Protein AF-A0AAV9WBD2-F1 (afdb_monomer_lite)

Foldseek 3Di:
DDPVLVVLLVVLVVCLVVLAQDQDDDDDPVPNLVRLVVSLVSLVVSCVSNDPVCQQVSLVSSLVRYPDPVLSVVVCVVCVPHDRGSVVSSVSVVVVSVVVVVVVVVVVVVVVVPPD

Sequence (116 aa):
MTLPDADRKLAAIKRLSTLAYNSPGLGHAGDRSYGIPNYLSQAEGILEVLGSEYDESVALAVVRGLARTELKECIAAIMWDKEWKFETIKNILMATIRRNVDFNLKFNQEVWVYST

Structure (mmCIF, N/CA/C/O backbone):
data_AF-A0AAV9WBD2-F1
#
_entry.id   AF-A0AAV9WBD2-F1
#
loop_
_atom_site.group_PDB
_atom_site.id
_atom_site.type_symbol
_atom_site.label_atom_id
_atom_site.label_alt_id
_atom_site.label_comp_id
_atom_site.label_asym_id
_atom_site.label_entity_id
_atom_site.label_seq_id
_atom_site.pdbx_PDB_ins_code
_atom_site.Cartn_x
_atom_site.Cartn_y
_atom_site.Cartn_z
_atom_site.occupancy
_a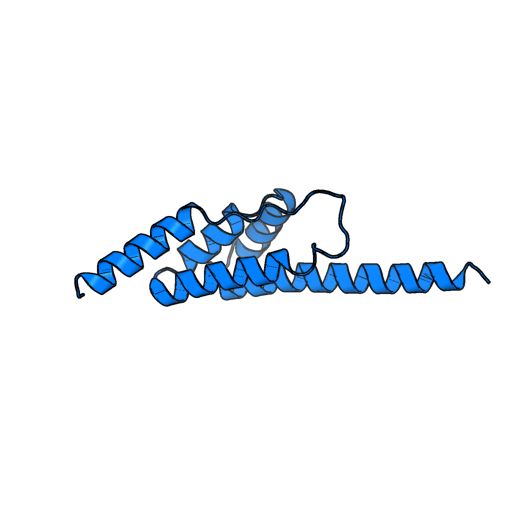tom_site.B_iso_or_equiv
_atom_site.auth_seq_id
_atom_site.auth_comp_id
_atom_site.auth_asym_id
_atom_site.auth_atom_id
_atom_site.pdbx_PDB_model_num
ATOM 1 N N . MET A 1 1 ? -16.671 5.790 19.270 1.00 58.12 1 MET A N 1
ATOM 2 C CA . MET A 1 1 ? -15.492 6.441 18.666 1.00 58.12 1 MET A CA 1
ATOM 3 C C . MET A 1 1 ? -15.203 7.700 19.463 1.00 58.12 1 MET A C 1
ATOM 5 O O . MET A 1 1 ? -16.131 8.469 19.686 1.00 58.12 1 MET A O 1
ATOM 9 N N . THR A 1 2 ? -13.995 7.866 19.993 1.00 69.88 2 THR A N 1
ATOM 10 C CA . THR A 1 2 ? -13.627 9.069 20.757 1.00 69.88 2 THR A CA 1
ATOM 11 C C . THR A 1 2 ? -13.129 10.152 19.792 1.00 69.88 2 THR A C 1
ATOM 13 O O . THR A 1 2 ? -12.606 9.831 18.728 1.00 69.88 2 THR A O 1
ATOM 16 N N . LEU A 1 3 ? -13.286 11.435 20.136 1.00 65.31 3 LEU A N 1
ATOM 17 C CA . LEU A 1 3 ? -12.795 12.560 19.316 1.00 65.31 3 LEU A CA 1
ATOM 18 C C . LEU A 1 3 ? -11.320 12.398 18.864 1.00 65.31 3 LEU A C 1
ATOM 20 O O . LEU A 1 3 ? -11.055 12.572 17.676 1.00 65.31 3 LEU A O 1
ATOM 24 N N . PRO A 1 4 ? -10.382 11.946 19.727 1.00 77.44 4 PRO A N 1
ATOM 25 C CA . PRO A 1 4 ? -8.992 11.712 19.323 1.00 77.44 4 PRO A CA 1
ATOM 26 C C . PRO A 1 4 ? -8.804 10.590 18.290 1.00 77.44 4 PRO A C 1
ATOM 28 O O . PRO A 1 4 ? -7.818 10.589 17.557 1.00 77.44 4 PRO A O 1
ATOM 31 N N . ASP A 1 5 ? -9.714 9.616 18.245 1.00 80.06 5 ASP A N 1
ATOM 32 C CA . ASP A 1 5 ? -9.674 8.508 17.286 1.00 80.06 5 ASP A CA 1
ATOM 33 C C . ASP A 1 5 ? -10.150 8.961 15.896 1.00 80.06 5 ASP A C 1
ATOM 35 O O . ASP A 1 5 ? -9.519 8.666 14.881 1.00 80.06 5 ASP A O 1
ATOM 39 N N . ALA A 1 6 ? -11.202 9.784 15.855 1.00 81.94 6 ALA A N 1
ATOM 40 C CA . ALA A 1 6 ? -11.688 10.395 14.620 1.00 81.94 6 ALA A CA 1
ATOM 41 C C . ALA A 1 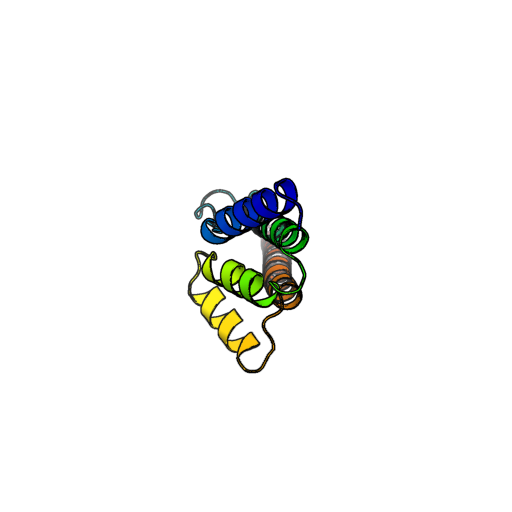6 ? -10.624 11.298 13.965 1.00 81.94 6 ALA A C 1
ATOM 43 O O . ALA A 1 6 ? -10.408 11.214 12.754 1.00 81.94 6 ALA A O 1
ATOM 44 N N . ASP A 1 7 ? -9.898 12.091 14.759 1.00 86.62 7 ASP A N 1
ATOM 45 C CA . ASP A 1 7 ? -8.810 12.943 14.261 1.00 86.62 7 ASP A CA 1
ATOM 46 C C . ASP A 1 7 ? -7.642 12.128 13.686 1.00 86.62 7 ASP A C 1
ATOM 48 O O . ASP A 1 7 ? -7.067 12.490 12.653 1.00 86.62 7 ASP A O 1
ATOM 52 N N . ARG A 1 8 ? -7.308 10.989 14.309 1.00 85.62 8 ARG A N 1
ATOM 53 C CA . ARG A 1 8 ? -6.275 10.069 13.806 1.00 85.62 8 ARG A CA 1
ATOM 54 C C . ARG A 1 8 ? -6.678 9.438 12.480 1.00 85.62 8 ARG A C 1
ATOM 56 O O . ARG A 1 8 ? -5.872 9.450 11.547 1.00 85.62 8 ARG A O 1
ATOM 63 N N . LYS A 1 9 ? -7.917 8.949 12.362 1.00 86.69 9 LYS A N 1
ATOM 64 C CA . LYS A 1 9 ? -8.423 8.403 11.094 1.00 86.69 9 LYS A CA 1
ATOM 65 C C . LYS A 1 9 ? -8.461 9.472 10.002 1.00 86.69 9 LYS A C 1
ATOM 67 O O . LYS A 1 9 ? -8.018 9.217 8.886 1.00 86.69 9 LYS A O 1
ATOM 72 N N . LEU A 1 10 ? -8.881 10.698 10.319 1.00 86.94 10 LEU A N 1
ATOM 73 C CA . LEU A 1 10 ? -8.863 11.810 9.364 1.00 86.94 10 LEU A CA 1
ATOM 74 C C . LEU A 1 10 ? -7.439 12.141 8.888 1.00 86.94 10 LEU A C 1
ATOM 76 O O . LEU A 1 10 ? -7.214 12.360 7.696 1.00 86.94 10 LEU A O 1
ATOM 80 N N . ALA A 1 11 ? -6.464 12.157 9.799 1.00 87.25 11 ALA A N 1
ATOM 81 C CA . ALA A 1 11 ? -5.061 12.352 9.448 1.00 87.25 11 ALA A CA 1
ATOM 82 C C . ALA A 1 11 ? -4.530 11.220 8.551 1.00 87.25 11 ALA A C 1
ATOM 84 O O . ALA A 1 11 ? -3.804 11.489 7.593 1.00 87.25 11 ALA A O 1
ATOM 85 N N . ALA A 1 12 ? -4.921 9.972 8.817 1.00 85.62 12 ALA A N 1
ATOM 86 C CA . ALA A 1 12 ? -4.558 8.820 7.997 1.00 85.62 12 ALA A CA 1
ATOM 87 C C . ALA A 1 12 ? -5.171 8.892 6.585 1.00 85.62 12 ALA A C 1
ATOM 89 O O . ALA A 1 12 ? -4.453 8.684 5.610 1.00 85.62 12 ALA A O 1
ATOM 90 N N . ILE A 1 13 ? -6.437 9.306 6.448 1.00 88.06 13 ILE A N 1
ATOM 91 C CA . ILE A 1 13 ? -7.076 9.554 5.140 1.00 88.06 13 ILE A CA 1
ATOM 92 C C . ILE A 1 13 ? -6.322 10.641 4.361 1.00 88.06 13 ILE A C 1
ATOM 94 O O . ILE A 1 13 ? -6.047 10.480 3.171 1.00 88.06 13 ILE A O 1
ATOM 98 N N . LYS A 1 14 ? -5.937 11.742 5.022 1.00 86.25 14 LYS A N 1
ATOM 99 C CA . LYS A 1 14 ? -5.134 12.796 4.381 1.00 86.25 14 LYS A CA 1
ATOM 100 C C . LYS A 1 14 ? -3.798 12.249 3.881 1.00 86.25 14 LYS A C 1
ATOM 102 O O . LYS A 1 14 ? -3.457 12.480 2.724 1.00 86.25 14 LYS A O 1
ATOM 107 N N . ARG A 1 15 ? -3.084 11.478 4.708 1.00 85.69 15 ARG A N 1
ATOM 108 C CA . ARG A 1 15 ? -1.822 10.827 4.316 1.00 85.69 15 ARG A CA 1
ATOM 109 C C . ARG A 1 15 ? -2.008 9.892 3.125 1.00 85.69 15 ARG A C 1
ATOM 111 O O . ARG A 1 15 ? -1.198 9.941 2.204 1.00 85.69 15 ARG A O 1
ATOM 118 N N . LEU A 1 16 ? -3.094 9.117 3.109 1.00 85.12 16 LEU A N 1
ATOM 119 C CA . LEU A 1 16 ? -3.439 8.226 2.003 1.00 85.12 16 LEU A CA 1
ATOM 120 C C . LEU A 1 16 ? -3.638 8.992 0.692 1.00 85.12 16 LEU A C 1
ATOM 122 O O . LEU A 1 16 ? -3.121 8.587 -0.343 1.00 85.12 16 LEU A O 1
ATOM 126 N N . SER A 1 17 ? -4.335 10.132 0.736 1.00 82.88 17 SER A N 1
ATOM 127 C CA . SER A 1 17 ? -4.578 10.963 -0.453 1.00 82.88 17 SER A CA 1
ATOM 128 C C . SER A 1 17 ? -3.302 11.559 -1.058 1.00 82.88 17 SER A C 1
ATOM 130 O O . SER A 1 17 ? -3.249 11.829 -2.256 1.00 82.88 17 SER A O 1
ATOM 132 N N . THR A 1 18 ? -2.266 11.735 -0.235 1.00 83.25 18 THR A N 1
ATOM 133 C CA . THR A 1 18 ? -0.955 12.265 -0.632 1.00 83.25 18 THR A CA 1
ATOM 134 C C . THR A 1 18 ? 0.091 11.174 -0.864 1.00 83.25 18 THR A C 1
ATOM 136 O O . THR A 1 18 ? 1.245 11.489 -1.148 1.00 83.25 18 THR A O 1
ATOM 139 N N . LEU A 1 19 ? -0.280 9.899 -0.711 1.00 83.12 19 LEU A N 1
ATOM 140 C CA . LEU A 1 19 ? 0.639 8.773 -0.800 1.00 83.12 19 LEU A CA 1
ATOM 141 C C . LEU A 1 19 ? 1.114 8.604 -2.250 1.00 83.12 19 LEU A C 1
ATOM 143 O O . LEU A 1 19 ? 0.385 8.115 -3.112 1.00 83.12 19 LEU A O 1
ATOM 147 N N . ALA A 1 20 ? 2.358 8.991 -2.518 1.00 78.50 20 ALA A N 1
ATOM 148 C CA . ALA A 1 20 ? 2.965 8.907 -3.840 1.00 78.50 20 ALA A CA 1
ATOM 149 C C . ALA A 1 20 ? 4.375 8.317 -3.758 1.00 78.50 20 ALA A C 1
ATOM 151 O O . ALA A 1 20 ? 5.174 8.685 -2.898 1.00 78.50 20 ALA A O 1
ATOM 152 N N . TYR A 1 21 ? 4.686 7.415 -4.686 1.00 75.00 21 TYR A N 1
ATOM 153 C CA . TYR A 1 21 ? 6.019 6.874 -4.895 1.00 75.00 21 TYR A CA 1
ATOM 154 C C . TYR A 1 21 ? 6.655 7.535 -6.118 1.00 75.00 21 TYR A C 1
ATOM 156 O O . TYR A 1 21 ? 6.483 7.101 -7.263 1.00 75.00 21 TYR A O 1
ATOM 164 N N . ASN A 1 22 ? 7.435 8.580 -5.851 1.00 64.50 22 ASN A N 1
ATOM 165 C CA . ASN A 1 22 ? 8.286 9.221 -6.843 1.00 64.50 22 ASN A CA 1
ATOM 166 C C . ASN A 1 22 ? 9.647 8.523 -6.824 1.00 64.50 22 ASN A C 1
ATOM 168 O O . ASN A 1 22 ? 10.460 8.746 -5.929 1.00 64.50 22 ASN A O 1
ATOM 172 N N . SER A 1 23 ? 9.886 7.636 -7.792 1.00 53.25 23 SER A N 1
ATOM 173 C CA . SER A 1 23 ? 11.205 7.025 -7.967 1.00 53.25 23 SER A CA 1
ATOM 174 C C . SER A 1 23 ? 12.223 8.139 -8.255 1.00 53.25 23 SER A C 1
ATOM 176 O O . SER A 1 23 ? 11.998 8.900 -9.202 1.00 53.25 23 SER A O 1
ATOM 178 N N . PRO A 1 24 ? 13.319 8.275 -7.481 1.00 49.41 24 PRO A N 1
ATOM 179 C CA . PRO A 1 24 ? 14.381 9.198 -7.850 1.00 49.41 24 PRO A CA 1
ATOM 180 C C . PRO A 1 24 ? 14.905 8.792 -9.231 1.00 49.41 24 PRO A C 1
ATOM 182 O O . PRO A 1 24 ? 15.117 7.606 -9.507 1.00 49.41 24 PRO A O 1
ATOM 185 N N . GLY A 1 25 ? 15.032 9.781 -10.119 1.00 39.44 25 GLY A N 1
ATOM 186 C CA . GLY A 1 25 ? 15.413 9.592 -11.515 1.00 39.44 25 GLY A CA 1
ATOM 187 C C . GLY A 1 25 ? 16.706 8.790 -11.695 1.00 39.44 25 GLY A C 1
ATOM 188 O O . GLY A 1 25 ? 17.464 8.540 -10.755 1.00 39.44 25 GLY A O 1
ATOM 189 N N . LEU A 1 26 ? 16.949 8.364 -12.937 1.00 38.69 26 LEU A N 1
ATOM 190 C CA . LEU A 1 26 ? 18.139 7.630 -13.374 1.00 38.69 26 LEU A CA 1
ATOM 191 C C . LEU A 1 26 ? 19.437 8.393 -13.030 1.00 38.69 26 LEU A C 1
ATOM 193 O O . LEU A 1 26 ? 19.978 9.100 -13.866 1.00 38.69 26 LEU A O 1
ATOM 197 N N . GLY A 1 27 ? 19.930 8.264 -11.796 1.00 34.50 27 GLY A N 1
ATOM 198 C CA . GLY A 1 27 ? 21.153 8.942 -11.361 1.00 34.50 27 GLY A CA 1
ATOM 199 C C . GLY A 1 27 ? 21.842 8.327 -10.145 1.00 34.50 27 GLY A C 1
ATOM 200 O O . GLY A 1 27 ? 23.067 8.357 -10.087 1.00 34.50 27 GLY A O 1
ATOM 201 N N . HIS A 1 28 ? 21.121 7.712 -9.198 1.00 38.12 28 HIS A N 1
ATOM 202 C CA . HIS A 1 28 ? 21.734 7.147 -7.984 1.00 38.12 28 HIS A CA 1
ATOM 203 C C . HIS A 1 28 ? 21.337 5.679 -7.774 1.00 38.12 28 HIS A C 1
ATOM 205 O O . HIS A 1 28 ? 20.222 5.354 -7.371 1.00 38.12 28 HIS A O 1
ATOM 211 N N . ALA A 1 29 ? 22.266 4.771 -8.089 1.00 39.84 29 ALA A N 1
ATOM 212 C CA . ALA A 1 29 ? 22.083 3.320 -7.996 1.00 39.84 29 ALA A CA 1
ATOM 213 C C . ALA A 1 29 ? 21.939 2.802 -6.548 1.00 39.84 29 ALA A C 1
ATOM 215 O O . ALA A 1 29 ? 21.387 1.725 -6.349 1.00 39.84 29 ALA A O 1
ATOM 216 N N . GLY A 1 30 ? 22.373 3.573 -5.543 1.00 38.38 30 GLY A N 1
ATOM 217 C CA . GLY A 1 30 ? 22.289 3.193 -4.126 1.00 38.38 30 GLY A CA 1
ATOM 218 C C . GLY A 1 30 ? 20.907 3.363 -3.481 1.00 38.38 30 GLY A C 1
ATOM 219 O O . GLY A 1 30 ? 20.640 2.739 -2.460 1.00 38.38 30 GLY A O 1
ATOM 220 N N . ASP A 1 31 ? 20.013 4.155 -4.083 1.00 42.41 31 ASP A N 1
ATOM 221 C CA . ASP A 1 31 ? 18.785 4.636 -3.418 1.00 42.41 31 ASP A CA 1
ATOM 222 C C . ASP A 1 31 ? 17.495 3.949 -3.919 1.00 42.41 31 ASP A C 1
ATOM 224 O O . ASP A 1 31 ? 16.406 4.080 -3.360 1.00 42.41 31 ASP A O 1
ATOM 228 N N . ARG A 1 32 ? 17.601 3.149 -4.989 1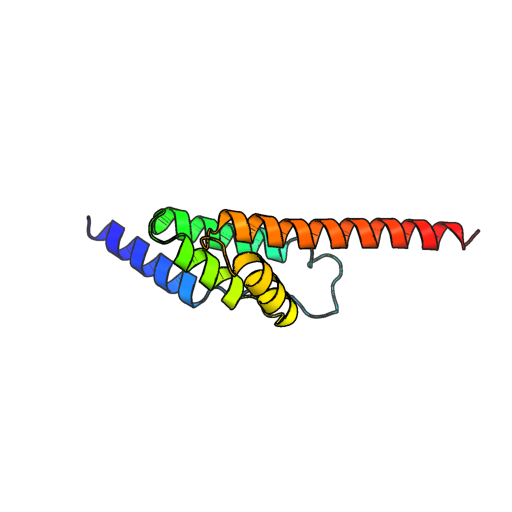.00 46.50 32 ARG A N 1
ATOM 229 C CA . ARG A 1 32 ? 16.449 2.456 -5.598 1.00 46.50 32 ARG A CA 1
ATOM 230 C C . ARG A 1 32 ? 15.920 1.298 -4.748 1.00 46.50 32 ARG A C 1
ATOM 232 O O . ARG A 1 32 ? 14.749 0.948 -4.873 1.00 46.50 32 ARG A O 1
ATOM 239 N N . SER A 1 33 ? 16.759 0.729 -3.885 1.00 48.31 33 SER A N 1
ATOM 240 C CA . SER A 1 33 ? 16.448 -0.467 -3.090 1.00 48.31 33 SER A CA 1
ATOM 241 C C . SER A 1 33 ? 15.669 -0.166 -1.803 1.00 48.31 33 SER A C 1
ATOM 243 O O . SER A 1 33 ? 15.021 -1.062 -1.269 1.00 48.31 33 SER A O 1
ATOM 245 N N . TYR A 1 34 ? 15.678 1.085 -1.328 1.00 52.25 34 TYR A N 1
ATOM 246 C CA . TYR A 1 34 ? 15.039 1.486 -0.063 1.00 52.25 34 TYR A CA 1
ATOM 247 C C . TYR A 1 34 ? 13.703 2.220 -0.242 1.00 52.25 34 TYR A C 1
ATOM 249 O O . TYR A 1 34 ? 12.904 2.289 0.691 1.00 52.25 34 TYR A O 1
ATOM 257 N N . GLY A 1 35 ? 13.413 2.722 -1.448 1.00 73.62 35 GLY A N 1
ATOM 258 C CA . GLY A 1 35 ? 12.223 3.534 -1.697 1.00 73.62 35 GLY A CA 1
ATOM 259 C C . GLY A 1 35 ? 10.898 2.771 -1.583 1.00 73.62 35 GLY A C 1
ATO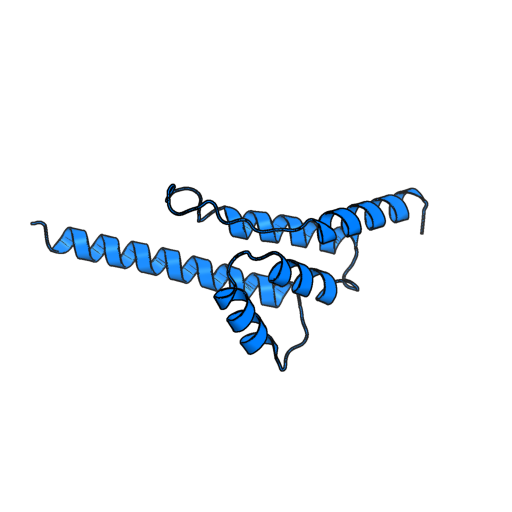M 260 O O . GLY A 1 35 ? 9.983 3.244 -0.916 1.00 73.62 35 GLY A O 1
ATOM 261 N N . ILE A 1 36 ? 10.782 1.591 -2.206 1.00 80.75 36 ILE A N 1
ATOM 262 C CA . ILE A 1 36 ? 9.528 0.816 -2.178 1.00 80.75 36 ILE A CA 1
ATOM 263 C C . ILE A 1 36 ? 9.250 0.200 -0.795 1.00 80.75 36 ILE A C 1
ATOM 265 O O . ILE A 1 36 ? 8.113 0.315 -0.347 1.00 80.75 36 ILE A O 1
ATOM 269 N N . PRO A 1 37 ? 10.220 -0.400 -0.072 1.00 85.69 37 PRO A N 1
ATOM 270 C CA . PRO A 1 37 ? 9.963 -0.893 1.282 1.00 85.69 37 PRO A CA 1
ATOM 271 C C . PRO A 1 37 ? 9.486 0.213 2.232 1.00 85.69 37 PRO A C 1
ATOM 273 O O . PRO A 1 37 ? 8.520 0.016 2.963 1.00 85.69 37 PRO A O 1
ATOM 276 N N . ASN A 1 38 ? 10.100 1.401 2.170 1.00 85.56 38 ASN A N 1
ATOM 277 C CA . ASN A 1 38 ? 9.669 2.551 2.967 1.00 85.56 38 ASN A CA 1
ATOM 278 C C . ASN A 1 38 ? 8.274 3.055 2.549 1.00 85.56 38 ASN A C 1
ATOM 280 O O . ASN A 1 38 ? 7.443 3.379 3.392 1.00 85.56 38 ASN A O 1
ATOM 284 N N . TYR A 1 39 ? 7.991 3.084 1.246 1.00 87.31 39 TYR A N 1
ATOM 285 C CA . TYR A 1 39 ? 6.673 3.434 0.715 1.00 87.31 39 TYR A CA 1
ATOM 286 C C . TYR A 1 39 ? 5.573 2.477 1.199 1.00 87.31 39 TYR A C 1
ATOM 288 O O . TYR A 1 39 ? 4.515 2.917 1.646 1.00 87.31 39 TYR A O 1
ATOM 296 N N . LEU A 1 40 ? 5.843 1.171 1.166 1.00 91.06 40 LEU A N 1
ATOM 297 C CA . LEU A 1 40 ? 4.927 0.143 1.655 1.00 91.06 40 LEU A CA 1
ATOM 298 C C . LEU A 1 40 ? 4.747 0.230 3.173 1.00 91.06 40 LEU A C 1
ATOM 300 O O . LEU A 1 40 ? 3.623 0.125 3.645 1.00 91.06 40 LEU A O 1
ATOM 304 N N . SER A 1 41 ? 5.810 0.508 3.930 1.00 91.12 41 SER A N 1
ATOM 305 C CA . SER A 1 41 ? 5.715 0.714 5.381 1.00 91.12 41 SER A CA 1
ATOM 306 C C . SER A 1 41 ? 4.830 1.915 5.745 1.00 91.12 41 SER A C 1
ATOM 308 O O . SER A 1 41 ? 4.049 1.840 6.691 1.00 91.12 41 SER A O 1
ATOM 310 N N . GLN A 1 42 ? 4.873 3.004 4.968 1.00 90.19 42 GLN A N 1
ATOM 311 C CA . GLN A 1 42 ? 3.961 4.138 5.165 1.00 90.19 42 GLN A CA 1
ATOM 312 C C . GLN A 1 42 ? 2.498 3.761 4.903 1.00 90.19 42 GLN A C 1
ATOM 314 O O . GLN A 1 42 ? 1.618 4.183 5.652 1.00 90.19 42 GLN A O 1
ATOM 319 N N . ALA A 1 43 ? 2.234 2.969 3.862 1.00 91.75 43 ALA A N 1
ATOM 320 C CA . ALA A 1 43 ? 0.892 2.474 3.563 1.00 91.75 43 ALA A CA 1
ATOM 321 C C . ALA A 1 43 ? 0.370 1.522 4.653 1.00 91.75 43 ALA A C 1
ATOM 323 O O . ALA A 1 43 ? -0.784 1.632 5.060 1.00 91.75 43 ALA A O 1
ATOM 324 N N . GLU A 1 44 ? 1.235 0.654 5.176 1.00 93.81 44 GLU A N 1
ATOM 325 C CA . GLU A 1 44 ? 0.932 -0.262 6.279 1.00 93.81 44 GLU A CA 1
ATOM 326 C C . GLU A 1 44 ? 0.551 0.510 7.549 1.00 93.81 44 GLU A C 1
ATOM 328 O O . GLU A 1 44 ? -0.512 0.271 8.115 1.00 93.81 44 GLU A O 1
ATOM 333 N N . GLY A 1 45 ? 1.320 1.540 7.917 1.00 91.38 45 GLY A N 1
ATOM 334 C CA . GLY A 1 45 ? 0.980 2.403 9.053 1.00 91.38 45 GLY A CA 1
ATOM 335 C C . GLY A 1 45 ? -0.319 3.202 8.864 1.00 91.38 45 GLY A C 1
ATOM 336 O O . GLY A 1 45 ? -0.983 3.546 9.840 1.00 91.38 45 GLY A O 1
ATOM 337 N N . ILE A 1 46 ? -0.720 3.502 7.623 1.00 91.44 46 ILE A N 1
ATOM 338 C CA . ILE A 1 46 ? -2.039 4.093 7.341 1.00 91.44 46 ILE A CA 1
ATOM 339 C C . ILE A 1 46 ? -3.142 3.052 7.560 1.00 91.44 46 ILE A C 1
ATOM 341 O O . ILE A 1 46 ? -4.147 3.366 8.199 1.00 91.44 46 ILE A O 1
ATOM 345 N N . LEU A 1 47 ? -2.953 1.829 7.061 1.00 93.00 47 LEU A N 1
ATOM 346 C CA . LEU A 1 47 ? -3.915 0.739 7.212 1.00 93.00 47 LEU A CA 1
ATOM 347 C C . LEU A 1 47 ? -4.119 0.359 8.684 1.00 93.00 47 LEU A C 1
ATOM 349 O O . LEU A 1 47 ? -5.255 0.161 9.099 1.00 93.00 47 LEU A O 1
ATOM 353 N N . GLU A 1 48 ? -3.059 0.342 9.492 1.00 93.69 48 GLU A N 1
ATOM 354 C CA . GLU A 1 48 ? -3.144 0.092 10.938 1.00 93.69 48 GLU A CA 1
ATOM 355 C C . GLU A 1 48 ? -4.033 1.111 11.666 1.00 93.69 48 GLU A C 1
ATOM 357 O O . GLU A 1 48 ? -4.782 0.752 12.573 1.00 93.69 48 GLU A O 1
ATOM 362 N N . VAL A 1 49 ? -3.976 2.386 11.266 1.00 92.19 49 VAL A N 1
ATOM 363 C CA . VAL A 1 49 ? -4.795 3.451 11.868 1.00 92.19 49 VAL A CA 1
ATOM 364 C C . VAL A 1 49 ? -6.237 3.402 11.367 1.00 92.19 49 VAL A C 1
ATOM 366 O O . VAL A 1 49 ? -7.173 3.663 12.125 1.00 92.19 49 VAL A O 1
ATOM 369 N N . LEU A 1 50 ? -6.427 3.118 10.079 1.00 90.31 50 LEU A N 1
ATOM 370 C CA . LEU A 1 50 ? -7.750 3.104 9.466 1.00 90.31 50 LEU A CA 1
ATOM 371 C C . LEU A 1 50 ? -8.548 1.855 9.833 1.00 90.31 50 LEU A C 1
ATOM 373 O O . LEU A 1 50 ? -9.749 1.978 10.077 1.00 90.31 50 LEU A O 1
ATOM 377 N N . GLY A 1 51 ? -7.872 0.714 9.946 1.00 90.06 51 GLY A N 1
ATOM 378 C CA . GLY A 1 51 ? -8.459 -0.600 10.152 1.00 90.06 51 GLY A CA 1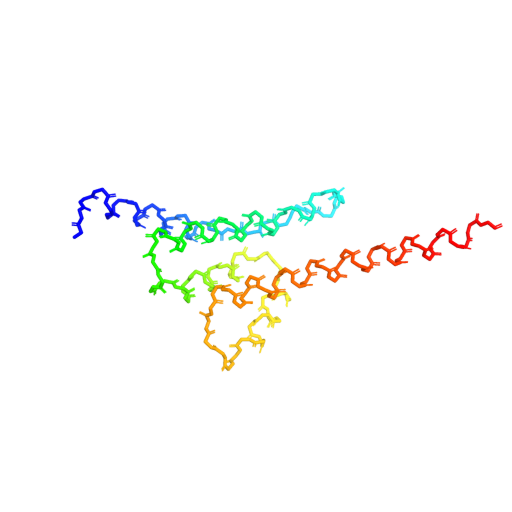
ATOM 379 C C . GLY A 1 51 ? -8.573 -1.402 8.854 1.00 90.06 51 GLY A C 1
ATOM 380 O O . GLY A 1 51 ? -8.487 -0.870 7.744 1.00 90.06 51 GLY A O 1
ATOM 381 N N . SER A 1 52 ? -8.772 -2.713 9.006 1.00 91.94 52 SER A N 1
ATOM 382 C CA . SER A 1 52 ? -8.863 -3.690 7.911 1.00 91.94 52 SER A CA 1
ATOM 383 C C . SER A 1 52 ? -9.979 -3.399 6.909 1.00 91.94 52 SER A C 1
ATOM 385 O O . SER A 1 52 ? -9.921 -3.857 5.775 1.00 91.94 52 SER A O 1
ATOM 387 N N . GLU A 1 53 ? -10.995 -2.630 7.301 1.00 91.50 53 GLU A N 1
ATOM 388 C CA . GLU A 1 53 ? -12.082 -2.225 6.412 1.00 91.50 53 GLU A CA 1
ATOM 389 C C . GLU A 1 53 ? -11.618 -1.306 5.263 1.00 91.50 53 GLU A C 1
ATOM 391 O O . GLU A 1 53 ? -12.332 -1.148 4.276 1.00 91.50 53 GLU A O 1
ATOM 396 N N . TYR A 1 54 ? -10.413 -0.733 5.362 1.00 92.00 54 TYR A N 1
ATOM 397 C CA . TYR A 1 54 ? -9.804 0.109 4.330 1.00 92.00 54 TYR A CA 1
ATOM 398 C C . TYR A 1 54 ? -8.744 -0.617 3.486 1.00 92.00 54 TYR A C 1
ATOM 400 O O . TYR A 1 54 ? -8.066 0.042 2.698 1.00 92.00 54 TYR A O 1
ATOM 408 N N . ASP A 1 55 ? -8.595 -1.942 3.609 1.00 92.81 55 ASP A N 1
ATOM 409 C CA . ASP A 1 55 ? -7.542 -2.717 2.926 1.00 92.81 55 ASP A CA 1
ATOM 410 C C . ASP A 1 55 ? -7.535 -2.490 1.403 1.00 92.81 55 ASP A C 1
ATOM 412 O O . ASP A 1 55 ? -6.519 -2.100 0.826 1.00 92.81 55 ASP A O 1
ATOM 416 N N . GLU A 1 56 ? -8.703 -2.589 0.765 1.00 93.50 56 GLU A N 1
ATOM 417 C CA . GLU A 1 56 ? -8.869 -2.320 -0.668 1.00 93.50 56 GLU A CA 1
ATOM 418 C C . GLU A 1 56 ? -8.539 -0.869 -1.038 1.00 93.50 56 GLU A C 1
ATOM 420 O O . GLU A 1 56 ? -7.841 -0.602 -2.020 1.00 93.50 56 GLU A O 1
ATOM 425 N N . SER A 1 57 ? -8.985 0.089 -0.223 1.00 92.31 57 SER A N 1
ATOM 426 C CA . SER A 1 57 ? -8.706 1.510 -0.457 1.00 92.31 57 SER A CA 1
ATOM 427 C C . SER A 1 57 ? -7.208 1.806 -0.385 1.00 92.31 57 SER A C 1
ATOM 429 O O . SER A 1 57 ? -6.682 2.562 -1.206 1.00 92.31 57 SER A O 1
ATOM 431 N N . VAL A 1 58 ? -6.508 1.194 0.572 1.00 92.56 58 VAL A N 1
ATOM 432 C CA . VAL A 1 58 ? -5.058 1.331 0.722 1.00 92.56 58 VAL A CA 1
ATOM 433 C C . VAL A 1 58 ? -4.327 0.634 -0.424 1.00 92.56 58 VAL A C 1
ATOM 435 O O . VAL A 1 58 ? -3.430 1.234 -1.015 1.00 92.56 58 VAL A O 1
ATOM 438 N N . ALA A 1 59 ? -4.745 -0.572 -0.812 1.00 93.06 59 ALA A N 1
ATOM 439 C CA . ALA A 1 59 ? -4.195 -1.299 -1.954 1.00 93.06 59 ALA A CA 1
ATOM 440 C C . ALA A 1 59 ? -4.271 -0.478 -3.255 1.00 93.06 59 ALA A C 1
ATOM 442 O O . ALA A 1 59 ? -3.267 -0.309 -3.954 1.00 93.06 59 ALA A O 1
ATOM 443 N N . LEU A 1 60 ? -5.438 0.098 -3.554 1.00 91.12 60 LEU A N 1
ATOM 444 C CA . LEU A 1 60 ? -5.644 0.937 -4.736 1.00 91.12 60 LEU A CA 1
ATOM 445 C C . LEU A 1 60 ? -4.838 2.239 -4.672 1.00 91.12 60 LEU A C 1
ATOM 447 O O . LEU A 1 60 ? -4.258 2.656 -5.677 1.00 91.12 60 LEU A O 1
ATOM 451 N N . ALA A 1 61 ? -4.764 2.879 -3.501 1.00 90.12 61 ALA A N 1
ATOM 452 C CA . ALA A 1 61 ? -3.970 4.090 -3.312 1.00 90.12 61 ALA A CA 1
ATOM 453 C C . ALA A 1 61 ? -2.475 3.835 -3.546 1.00 90.12 61 ALA A C 1
ATOM 455 O O . ALA A 1 61 ? -1.812 4.634 -4.209 1.00 90.12 61 ALA A O 1
ATOM 456 N N . VAL A 1 62 ? -1.964 2.696 -3.073 1.00 90.94 62 VAL A N 1
ATOM 457 C CA . VAL A 1 62 ? -0.579 2.260 -3.292 1.00 90.94 62 VAL A CA 1
ATOM 458 C C . VAL A 1 62 ? -0.288 2.102 -4.781 1.00 90.94 62 VAL A C 1
ATOM 460 O O . VAL A 1 62 ? 0.711 2.617 -5.275 1.00 90.94 62 VAL A O 1
ATOM 463 N N . VAL A 1 63 ? -1.176 1.451 -5.536 1.00 90.06 63 VAL A N 1
ATOM 464 C CA . VAL A 1 63 ? -0.991 1.300 -6.989 1.00 90.06 63 VAL A CA 1
ATOM 465 C C . VAL A 1 63 ? -1.102 2.641 -7.709 1.00 90.06 63 VAL A C 1
ATOM 467 O O . VAL A 1 63 ? -0.262 2.963 -8.553 1.00 90.06 63 VAL A O 1
ATOM 470 N N . ARG A 1 64 ? -2.091 3.470 -7.356 1.00 87.38 64 ARG A N 1
ATOM 471 C CA . ARG A 1 64 ? -2.262 4.811 -7.930 1.00 87.38 64 ARG A CA 1
ATOM 472 C C . ARG A 1 64 ? -1.029 5.685 -7.710 1.00 87.38 64 ARG A C 1
ATOM 474 O O . ARG A 1 64 ? -0.658 6.420 -8.629 1.00 87.38 64 ARG A O 1
ATOM 481 N N . GLY A 1 65 ? -0.415 5.597 -6.533 1.00 84.56 65 GLY A N 1
ATOM 482 C CA . GLY A 1 65 ? 0.737 6.395 -6.132 1.00 84.56 65 GLY A CA 1
ATOM 483 C C . GLY A 1 65 ? 2.040 6.041 -6.850 1.00 84.56 65 GLY A C 1
ATOM 484 O O . GLY A 1 65 ? 2.975 6.836 -6.803 1.00 84.56 65 GLY A O 1
ATOM 485 N N . LEU A 1 66 ? 2.128 4.907 -7.551 1.00 85.38 66 LEU A N 1
ATOM 486 C CA . LEU A 1 66 ? 3.310 4.566 -8.351 1.00 85.38 66 LEU A CA 1
ATOM 487 C C . LEU A 1 66 ? 3.509 5.578 -9.495 1.00 85.38 66 LEU A C 1
ATOM 489 O O . LEU A 1 66 ? 2.555 6.005 -10.133 1.00 85.38 66 LEU A O 1
ATOM 493 N N . ALA A 1 67 ? 4.745 5.950 -9.821 1.00 79.19 67 ALA A N 1
ATOM 494 C CA . ALA A 1 67 ? 4.998 6.816 -10.981 1.00 79.19 67 ALA A CA 1
ATOM 495 C C . ALA A 1 67 ? 4.997 6.062 -12.330 1.00 79.19 67 ALA A C 1
ATOM 497 O O . ALA A 1 67 ? 4.747 6.661 -13.369 1.00 79.19 67 ALA A O 1
ATOM 498 N N . ARG A 1 68 ? 5.283 4.751 -12.330 1.00 79.94 68 ARG A N 1
ATOM 499 C CA . ARG A 1 68 ? 5.456 3.944 -13.553 1.00 79.94 68 ARG A CA 1
ATOM 500 C C . ARG A 1 68 ? 4.134 3.356 -14.039 1.00 79.94 68 ARG A C 1
ATOM 502 O O . ARG A 1 68 ? 3.560 2.520 -13.343 1.00 79.94 68 ARG A O 1
ATOM 509 N N . THR A 1 69 ? 3.681 3.758 -15.222 1.00 81.19 69 THR A N 1
ATOM 510 C CA . THR A 1 69 ? 2.406 3.311 -15.808 1.00 81.19 69 THR A CA 1
ATOM 511 C C . THR A 1 69 ? 2.404 1.814 -16.108 1.00 81.19 69 THR A C 1
ATOM 513 O O . THR A 1 69 ? 1.454 1.129 -15.747 1.00 81.19 69 THR A O 1
ATOM 516 N N . GLU A 1 70 ? 3.499 1.270 -16.638 1.00 80.19 70 GLU A N 1
ATOM 517 C CA . GLU A 1 70 ? 3.602 -0.145 -17.019 1.00 80.19 70 GLU A CA 1
ATOM 518 C C . GLU A 1 70 ? 3.480 -1.066 -15.798 1.00 80.19 70 GLU A C 1
ATOM 520 O O . GLU A 1 70 ? 2.884 -2.142 -15.850 1.00 80.19 70 GLU A O 1
ATOM 525 N N . LEU A 1 71 ? 4.022 -0.627 -14.656 1.00 82.56 71 LEU A N 1
ATOM 526 C CA . LEU A 1 71 ? 3.903 -1.360 -13.398 1.00 82.56 71 LEU A CA 1
ATOM 527 C C . LEU A 1 71 ? 2.459 -1.340 -12.879 1.00 82.56 71 LEU A C 1
ATOM 529 O O . LEU A 1 71 ? 1.995 -2.355 -12.366 1.00 82.56 71 LEU A O 1
ATOM 533 N N . LYS A 1 72 ? 1.736 -0.223 -13.039 1.00 87.31 72 LYS A N 1
ATOM 534 C CA . LYS A 1 72 ? 0.311 -0.143 -12.677 1.00 87.31 72 LYS A CA 1
ATOM 535 C C . LYS A 1 72 ? -0.533 -1.079 -13.522 1.00 87.31 72 LYS A C 1
ATOM 537 O O . LYS A 1 72 ? -1.347 -1.806 -12.969 1.00 87.31 72 LYS A O 1
ATOM 542 N N . GLU A 1 73 ? -0.324 -1.069 -14.834 1.00 86.06 73 GLU A N 1
ATOM 543 C CA . GLU A 1 73 ? -1.051 -1.926 -15.774 1.00 86.06 73 GLU A CA 1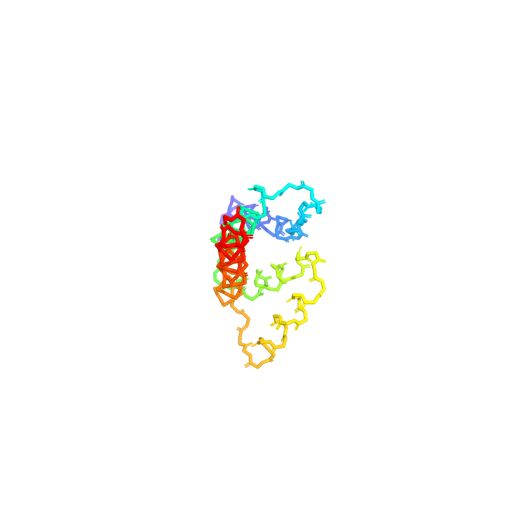
ATOM 544 C C . GLU A 1 73 ? -0.795 -3.406 -15.484 1.00 86.06 73 GLU A C 1
ATOM 546 O O . GLU A 1 73 ? -1.735 -4.195 -15.422 1.00 86.06 73 GLU A O 1
ATOM 551 N N . CYS A 1 74 ? 0.458 -3.775 -15.209 1.00 86.81 74 CYS A N 1
ATOM 552 C CA . CYS A 1 74 ? 0.821 -5.135 -14.820 1.00 86.81 74 CYS A CA 1
ATOM 553 C C . CYS A 1 74 ? 0.126 -5.568 -13.520 1.00 86.81 74 CYS A C 1
ATOM 555 O O . CYS A 1 74 ? -0.466 -6.644 -13.460 1.00 86.81 74 CYS A O 1
ATOM 557 N N . ILE A 1 75 ? 0.141 -4.719 -12.486 1.00 89.25 75 ILE A N 1
ATOM 558 C CA . ILE A 1 75 ? -0.548 -5.012 -11.223 1.00 89.25 75 ILE A CA 1
ATOM 559 C C . ILE A 1 75 ? -2.063 -5.121 -11.444 1.00 89.25 75 ILE A C 1
ATOM 561 O O . ILE A 1 75 ? -2.674 -6.066 -10.953 1.00 89.25 75 ILE A O 1
ATOM 565 N N . ALA A 1 76 ? -2.661 -4.210 -12.216 1.00 88.06 76 ALA A N 1
ATOM 566 C CA . ALA A 1 76 ? -4.084 -4.245 -12.542 1.00 88.06 76 ALA A CA 1
ATOM 567 C C . ALA A 1 76 ? -4.470 -5.531 -13.291 1.00 88.06 76 ALA A C 1
ATOM 569 O O . ALA A 1 76 ? -5.492 -6.132 -12.977 1.00 88.06 76 ALA A O 1
ATOM 570 N N . ALA A 1 77 ? -3.629 -5.998 -14.217 1.00 88.81 77 ALA A N 1
ATOM 571 C CA . ALA A 1 77 ? -3.839 -7.261 -14.918 1.00 88.81 77 ALA A CA 1
ATOM 572 C C . ALA A 1 77 ? -3.747 -8.476 -13.976 1.00 88.81 77 ALA A C 1
ATOM 574 O O . ALA A 1 77 ? -4.566 -9.385 -14.067 1.00 88.81 77 ALA A O 1
ATOM 575 N N . ILE A 1 78 ? -2.789 -8.489 -13.040 1.00 88.56 78 ILE A N 1
ATOM 576 C CA . ILE A 1 78 ? -2.623 -9.576 -12.053 1.00 88.56 78 ILE A CA 1
ATOM 577 C C . ILE A 1 78 ? -3.788 -9.637 -11.053 1.00 88.56 78 ILE A C 1
ATOM 579 O O . ILE A 1 78 ? -4.074 -10.712 -10.515 1.00 88.56 78 ILE A O 1
ATOM 583 N N . MET A 1 79 ? -4.401 -8.488 -10.770 1.00 91.81 79 MET A N 1
ATOM 584 C CA . MET A 1 79 ? -5.465 -8.319 -9.777 1.00 91.81 79 MET A CA 1
ATOM 585 C C . MET A 1 79 ? -6.873 -8.304 -10.385 1.00 91.81 79 MET A C 1
ATOM 587 O O . MET A 1 79 ? -7.834 -8.169 -9.638 1.00 91.81 79 MET A O 1
ATOM 591 N N . TRP A 1 80 ? -7.012 -8.445 -11.708 1.00 87.81 80 TRP A N 1
ATOM 592 C CA . TRP A 1 80 ? -8.283 -8.275 -12.425 1.00 87.81 80 TRP A CA 1
ATOM 593 C C . TRP A 1 80 ? -9.435 -9.127 -11.869 1.00 87.81 80 TRP A C 1
ATOM 595 O O . TRP A 1 80 ? -10.570 -8.664 -11.801 1.00 87.81 80 TRP A O 1
ATOM 605 N N . ASP A 1 81 ? -9.143 -10.358 -11.456 1.00 90.38 81 ASP A N 1
ATOM 606 C CA . ASP A 1 81 ? -10.105 -11.324 -10.919 1.00 90.38 81 ASP A CA 1
ATOM 607 C C . ASP A 1 81 ? -9.934 -11.575 -9.411 1.00 90.38 81 ASP A C 1
ATOM 609 O O . ASP A 1 81 ? -10.504 -12.521 -8.864 1.00 90.38 81 ASP A O 1
ATOM 613 N N . LYS A 1 82 ? -9.142 -10.742 -8.727 1.00 88.19 82 LYS A N 1
ATOM 614 C CA . LYS A 1 82 ? -8.786 -10.922 -7.318 1.00 88.19 82 LYS A CA 1
ATOM 615 C C . LYS A 1 82 ? -9.361 -9.817 -6.456 1.00 88.19 82 LYS A C 1
ATOM 617 O O . LYS A 1 82 ? -9.525 -8.677 -6.876 1.00 88.19 82 LYS A O 1
ATOM 622 N N . GLU A 1 83 ? -9.590 -10.159 -5.197 1.00 89.75 83 GLU A N 1
ATOM 623 C CA . GLU A 1 83 ? -9.870 -9.168 -4.169 1.00 89.75 83 GLU A CA 1
ATOM 624 C C . GLU A 1 83 ? -8.631 -8.287 -3.952 1.00 89.75 83 GLU A C 1
ATOM 626 O O . GLU A 1 83 ? -7.510 -8.786 -3.788 1.00 89.75 83 GLU A O 1
ATOM 631 N N . TRP A 1 84 ? -8.828 -6.971 -3.964 1.00 91.31 84 TRP A N 1
ATOM 632 C CA . TRP A 1 84 ? -7.759 -5.998 -3.781 1.00 91.31 84 TRP A CA 1
ATOM 633 C C . TRP A 1 84 ? -7.312 -5.967 -2.322 1.00 91.31 84 TRP A C 1
ATOM 635 O O . TRP A 1 84 ? -7.908 -5.286 -1.497 1.00 91.31 84 TRP A O 1
ATOM 645 N N . LYS A 1 85 ? -6.237 -6.698 -2.014 1.00 93.44 85 LYS A N 1
ATOM 646 C CA . LYS A 1 85 ? -5.622 -6.728 -0.678 1.00 93.44 85 LYS A CA 1
ATOM 647 C C . LYS A 1 85 ? -4.271 -6.050 -0.672 1.00 93.44 85 LYS A C 1
ATOM 649 O O . LYS A 1 85 ? -3.441 -6.326 -1.548 1.00 93.44 85 LYS A O 1
ATOM 654 N N . PHE A 1 86 ? -4.006 -5.223 0.339 1.00 92.50 86 PHE A N 1
ATOM 655 C CA . PHE A 1 86 ? -2.730 -4.520 0.461 1.00 92.50 86 PHE A CA 1
ATOM 656 C C . PHE A 1 86 ? -1.559 -5.506 0.505 1.00 92.50 86 PHE A C 1
ATOM 658 O O . PHE A 1 86 ? -0.565 -5.317 -0.194 1.00 92.50 86 PHE A O 1
ATOM 665 N N . GLU A 1 87 ? -1.713 -6.613 1.233 1.00 92.25 87 GLU A N 1
ATOM 666 C CA . GLU A 1 87 ? -0.695 -7.661 1.343 1.00 92.25 87 GLU A CA 1
ATOM 667 C C . GLU A 1 87 ? -0.346 -8.287 -0.020 1.00 92.25 87 GLU A C 1
ATOM 669 O O . GLU A 1 87 ? 0.816 -8.569 -0.317 1.00 92.25 87 GLU A O 1
ATOM 674 N N . THR A 1 88 ? -1.326 -8.462 -0.911 1.00 92.19 88 THR A N 1
ATOM 675 C CA . THR A 1 88 ? -1.066 -8.977 -2.263 1.00 92.19 88 THR A CA 1
ATOM 676 C C . THR A 1 88 ? -0.254 -7.976 -3.085 1.00 92.19 88 THR A C 1
ATOM 678 O O . THR A 1 88 ? 0.739 -8.355 -3.710 1.00 92.19 88 THR A O 1
ATOM 681 N N . ILE A 1 89 ? -0.610 -6.689 -3.030 1.00 91.50 89 ILE A N 1
ATOM 682 C CA . ILE A 1 89 ? 0.127 -5.616 -3.713 1.00 91.50 89 ILE A CA 1
ATOM 683 C C . ILE A 1 89 ? 1.557 -5.492 -3.167 1.00 91.50 89 ILE A C 1
ATOM 685 O O . ILE A 1 89 ? 2.511 -5.410 -3.946 1.00 91.50 89 ILE A O 1
ATOM 689 N N . LYS A 1 90 ? 1.723 -5.547 -1.840 1.00 92.06 90 LYS A N 1
ATOM 690 C CA . LYS A 1 90 ? 3.019 -5.551 -1.144 1.00 92.06 90 LYS A CA 1
ATOM 691 C C . LYS A 1 90 ? 3.909 -6.681 -1.660 1.00 92.06 90 LYS A C 1
ATOM 693 O O . LYS A 1 90 ? 5.048 -6.430 -2.054 1.00 92.06 90 LYS A O 1
ATOM 698 N N . ASN A 1 91 ? 3.378 -7.898 -1.753 1.00 89.88 91 ASN A N 1
ATOM 699 C CA . ASN A 1 91 ? 4.120 -9.055 -2.253 1.00 89.88 91 ASN A CA 1
ATOM 700 C C . ASN A 1 91 ? 4.531 -8.915 -3.728 1.00 89.88 91 ASN A C 1
ATOM 702 O O . ASN A 1 91 ? 5.684 -9.195 -4.064 1.00 89.88 91 ASN A O 1
ATOM 706 N N . ILE A 1 92 ? 3.645 -8.421 -4.600 1.00 87.81 92 ILE A N 1
ATOM 707 C CA . ILE A 1 92 ? 3.962 -8.177 -6.021 1.00 87.81 92 ILE A CA 1
ATOM 708 C C . ILE A 1 92 ? 5.090 -7.142 -6.162 1.00 87.81 92 ILE A C 1
ATOM 710 O O . ILE A 1 92 ? 6.064 -7.352 -6.897 1.00 87.81 92 ILE A O 1
ATOM 714 N N . LEU A 1 93 ? 4.991 -6.029 -5.433 1.00 86.00 93 LEU A N 1
ATOM 715 C CA . LEU A 1 93 ? 5.983 -4.958 -5.481 1.00 86.00 93 LEU A CA 1
ATOM 716 C C . LEU A 1 93 ? 7.339 -5.418 -4.932 1.00 86.00 93 LEU A C 1
ATOM 718 O O . LEU A 1 93 ? 8.369 -5.183 -5.566 1.00 86.00 93 LEU A O 1
ATOM 722 N N . MET A 1 94 ? 7.355 -6.150 -3.818 1.00 84.38 94 MET A N 1
ATOM 723 C CA . MET A 1 94 ? 8.586 -6.704 -3.247 1.00 84.38 94 MET A CA 1
ATOM 724 C C . MET A 1 94 ? 9.234 -7.762 -4.152 1.00 84.38 94 MET A C 1
ATOM 726 O O . MET A 1 94 ? 10.460 -7.777 -4.297 1.00 84.38 94 MET A O 1
ATOM 730 N N . ALA A 1 95 ? 8.441 -8.609 -4.817 1.00 81.75 95 ALA A N 1
ATOM 731 C CA . ALA A 1 95 ? 8.950 -9.575 -5.793 1.00 81.75 95 ALA A CA 1
ATOM 732 C C . ALA A 1 95 ? 9.625 -8.882 -6.990 1.00 81.75 95 ALA A C 1
ATOM 734 O O . ALA A 1 95 ? 10.674 -9.324 -7.465 1.00 81.75 95 ALA A O 1
ATOM 735 N N . THR A 1 96 ? 9.074 -7.749 -7.429 1.00 73.25 96 THR A N 1
ATOM 736 C CA . THR A 1 96 ? 9.638 -6.938 -8.519 1.00 73.25 96 THR A CA 1
ATOM 737 C C . THR A 1 96 ? 11.008 -6.348 -8.153 1.00 73.25 96 THR A C 1
ATOM 739 O O . THR A 1 96 ? 11.895 -6.256 -9.005 1.00 73.25 96 THR A O 1
ATOM 742 N N . ILE A 1 97 ? 11.229 -5.987 -6.884 1.00 69.25 97 ILE A N 1
ATOM 743 C CA . ILE A 1 97 ? 12.539 -5.518 -6.397 1.00 69.25 97 ILE A CA 1
ATOM 744 C C . ILE A 1 97 ? 13.544 -6.666 -6.360 1.00 69.25 97 ILE A C 1
ATOM 746 O O . ILE A 1 97 ? 14.641 -6.521 -6.895 1.00 69.25 97 ILE A O 1
ATOM 750 N N . ARG A 1 98 ? 13.172 -7.811 -5.767 1.00 64.69 98 ARG A N 1
ATOM 751 C CA . ARG A 1 98 ? 14.063 -8.981 -5.649 1.00 64.69 98 ARG A CA 1
ATOM 752 C C . ARG A 1 98 ? 14.598 -9.411 -7.016 1.00 64.69 98 ARG A C 1
ATOM 754 O O . ARG A 1 98 ? 15.804 -9.558 -7.180 1.00 64.69 98 ARG A O 1
ATOM 761 N N . ARG A 1 99 ? 13.729 -9.455 -8.032 1.00 58.88 99 ARG A N 1
ATOM 762 C CA . ARG A 1 99 ? 14.125 -9.776 -9.412 1.00 58.88 99 ARG A CA 1
ATOM 763 C C . ARG A 1 99 ? 15.129 -8.777 -10.006 1.00 58.88 99 ARG A C 1
ATOM 765 O O . ARG A 1 99 ? 16.031 -9.190 -10.727 1.00 58.88 99 ARG A O 1
ATOM 772 N N . ASN A 1 100 ? 14.999 -7.481 -9.710 1.00 55.53 100 ASN A N 1
ATOM 773 C CA . ASN A 1 100 ? 15.953 -6.460 -10.168 1.00 55.53 100 ASN A CA 1
ATOM 774 C C . ASN A 1 100 ? 17.315 -6.561 -9.464 1.00 55.53 100 ASN A C 1
ATOM 776 O O . ASN A 1 100 ? 18.343 -6.269 -10.076 1.00 55.53 100 ASN A O 1
ATOM 780 N N . VAL A 1 101 ? 17.333 -6.957 -8.191 1.00 55.81 101 VAL A N 1
ATOM 781 C CA . VAL A 1 101 ? 18.574 -7.168 -7.432 1.00 55.81 101 VAL A CA 1
ATOM 782 C C . VAL A 1 101 ? 19.314 -8.395 -7.966 1.00 55.81 101 VAL A C 1
ATOM 784 O O . VAL A 1 101 ? 20.494 -8.292 -8.296 1.00 55.81 101 VAL A O 1
ATOM 787 N N . ASP A 1 102 ? 18.609 -9.510 -8.164 1.00 53.25 102 ASP A N 1
ATOM 788 C CA . ASP A 1 102 ? 19.193 -10.747 -8.697 1.00 53.25 102 ASP A CA 1
ATOM 789 C C . ASP A 1 102 ? 19.720 -10.577 -10.129 1.00 53.25 102 ASP A C 1
ATOM 791 O O . ASP A 1 102 ? 20.779 -11.106 -10.471 1.00 53.25 102 ASP A O 1
ATOM 795 N N . PHE A 1 103 ? 19.017 -9.808 -10.969 1.00 52.19 103 PHE A N 1
ATOM 796 C CA . PHE A 1 103 ? 19.476 -9.509 -12.327 1.00 52.19 103 PHE A CA 1
ATOM 797 C C . PHE A 1 103 ? 20.769 -8.685 -12.320 1.00 52.19 103 PHE A C 1
ATOM 799 O O . PHE A 1 103 ? 21.714 -9.036 -13.018 1.00 52.19 103 PHE A O 1
ATOM 806 N N . ASN A 1 104 ? 20.853 -7.636 -11.492 1.00 50.09 104 ASN A N 1
ATOM 807 C CA . ASN A 1 104 ? 22.070 -6.824 -11.376 1.00 50.09 104 ASN A CA 1
ATOM 808 C C . ASN A 1 104 ? 23.259 -7.612 -10.809 1.00 50.09 104 ASN A C 1
ATOM 810 O O . ASN A 1 104 ? 24.393 -7.393 -11.231 1.00 50.09 104 ASN A O 1
ATOM 814 N N . LEU A 1 105 ? 23.018 -8.535 -9.874 1.00 54.16 105 LEU A N 1
ATOM 815 C CA . LEU A 1 105 ? 24.066 -9.393 -9.318 1.00 54.16 105 LEU A CA 1
ATOM 816 C C . LEU A 1 105 ? 24.616 -10.373 -10.361 1.00 54.16 105 LEU A C 1
ATOM 818 O O . LEU A 1 105 ? 25.833 -10.517 -10.466 1.00 54.16 105 LEU A O 1
ATOM 822 N N . LYS A 1 106 ? 23.748 -10.992 -11.172 1.00 53.22 106 LYS A N 1
ATOM 823 C CA . LYS A 1 106 ? 24.176 -11.882 -12.264 1.00 53.22 106 LYS A CA 1
ATOM 824 C C . LYS A 1 106 ? 24.911 -11.135 -13.374 1.00 53.22 106 LYS A C 1
ATOM 826 O O . LYS A 1 106 ? 25.959 -11.592 -13.813 1.00 53.22 106 LYS A O 1
ATOM 831 N N . PHE A 1 107 ? 24.420 -9.960 -13.766 1.00 49.28 107 PHE A N 1
ATOM 832 C CA . PHE A 1 107 ? 25.068 -9.149 -14.799 1.00 49.28 107 PHE A CA 1
ATOM 833 C C . PHE A 1 107 ? 26.461 -8.674 -14.362 1.00 49.28 107 PHE A C 1
ATOM 835 O O . PHE A 1 107 ? 27.409 -8.731 -15.138 1.00 49.28 107 PHE A O 1
ATOM 842 N N . ASN A 1 108 ? 26.623 -8.267 -13.098 1.00 51.50 108 ASN A N 1
ATOM 843 C CA . ASN A 1 108 ? 27.941 -7.912 -12.572 1.00 51.50 108 ASN A CA 1
ATOM 844 C C . ASN A 1 108 ? 28.883 -9.120 -12.476 1.00 51.50 108 ASN A C 1
ATOM 846 O O . ASN A 1 108 ? 30.074 -8.959 -12.718 1.00 51.50 108 ASN A O 1
ATOM 850 N N . GLN A 1 109 ? 28.393 -10.324 -12.167 1.00 51.34 109 GLN A N 1
ATOM 851 C CA . GLN A 1 109 ? 29.239 -11.523 -12.202 1.00 51.34 109 GLN A CA 1
ATOM 852 C C . GLN A 1 109 ? 29.712 -11.861 -13.621 1.00 51.34 109 GLN A C 1
ATOM 854 O O . GLN A 1 109 ? 30.874 -12.213 -13.790 1.00 51.34 109 GLN A O 1
ATOM 859 N N . GLU A 1 110 ? 28.868 -11.702 -14.640 1.00 48.50 110 GLU A N 1
ATOM 860 C CA . GLU A 1 110 ? 29.256 -11.972 -16.031 1.00 48.50 110 GLU A CA 1
ATOM 861 C C . GLU A 1 110 ? 30.268 -10.947 -16.569 1.00 48.50 110 GLU A C 1
ATOM 863 O O . GLU A 1 110 ? 31.215 -11.326 -17.253 1.00 48.50 110 GLU A O 1
ATOM 868 N N . VAL A 1 111 ? 30.160 -9.665 -16.203 1.00 51.09 111 VAL A N 1
ATOM 869 C CA . VAL A 1 111 ? 31.109 -8.624 -16.656 1.00 51.09 111 VAL A CA 1
ATOM 870 C C . VAL A 1 111 ? 32.519 -8.812 -16.066 1.00 51.09 111 VAL A C 1
ATOM 872 O O . VAL A 1 111 ? 33.513 -8.535 -16.741 1.00 51.09 111 VAL A O 1
ATOM 875 N N . TRP A 1 112 ? 32.636 -9.343 -14.844 1.00 43.38 112 TRP A N 1
ATOM 876 C CA . TRP A 1 112 ? 33.941 -9.634 -14.230 1.00 43.38 112 TRP A CA 1
ATOM 877 C C . TRP A 1 112 ? 34.628 -10.891 -14.788 1.00 43.38 112 TRP A C 1
ATOM 879 O O . TRP A 1 112 ? 35.838 -11.022 -14.635 1.00 43.38 112 TRP A O 1
ATOM 889 N N . VAL A 1 113 ? 33.904 -11.786 -15.469 1.00 50.88 113 VAL A N 1
ATOM 890 C CA . VAL A 1 113 ? 34.475 -13.013 -16.066 1.00 50.88 113 VAL A CA 1
ATOM 891 C C . VAL A 1 113 ? 35.092 -12.760 -17.451 1.00 50.88 113 VAL A C 1
ATOM 893 O O . VAL A 1 113 ? 35.934 -13.534 -17.892 1.00 50.88 113 VAL A O 1
ATOM 896 N N . TYR A 1 114 ? 34.750 -11.654 -18.118 1.00 46.66 114 TYR A N 1
ATOM 897 C CA . TYR A 1 114 ? 35.293 -11.299 -19.440 1.00 46.66 114 TYR A CA 1
ATOM 898 C C . TYR A 1 114 ? 36.414 -10.240 -19.410 1.00 46.66 114 TYR A C 1
ATOM 900 O O . TYR A 1 114 ? 36.797 -9.733 -20.463 1.00 46.66 114 TYR A O 1
ATOM 908 N N . SER A 1 115 ? 36.944 -9.897 -18.227 1.00 47.91 115 SER A N 1
ATOM 909 C CA . SER A 1 115 ? 37.977 -8.855 -18.054 1.00 47.91 115 SER A CA 1
ATOM 910 C C . SER A 1 115 ? 39.347 -9.376 -17.569 1.00 47.91 115 SER A C 1
ATOM 912 O O . SER A 1 115 ? 40.188 -8.574 -17.163 1.00 47.91 115 SER A O 1
ATOM 914 N N . THR A 1 116 ? 39.588 -10.691 -17.612 1.00 44.69 116 THR A N 1
ATOM 915 C CA . THR A 1 116 ? 40.888 -11.347 -17.332 1.00 44.69 116 THR A CA 1
ATOM 916 C C . THR A 1 116 ? 41.287 -12.241 -18.487 1.00 44.69 116 THR A C 1
ATOM 918 O O . THR A 1 116 ? 42.481 -12.222 -18.853 1.00 44.69 116 THR A O 1
#

pLDDT: mean 76.07, std 18.04, range [34.5, 93.81]

Organism: NCBI:txid47236

Radius of gyration: 17.6 Å; chains: 1; bounding box: 56×26×40 Å

Secondary structure (DSSP, 8-state):
--HHHHHHHHHHHHHHHT--B-PPPTT-TTSHHHHHHHHHHHHHHHHHHH-GGGHHHHHHHHHHHBS-HHHHHHHHHHTTTS---HHHHHHHHHHHHHHHHHHHHHHHHHHHHT--